Protein AF-A0A711LQS5-F1 (afdb_monomer)

Structure (mmCIF, N/CA/C/O backbone):
data_AF-A0A711LQS5-F1
#
_entry.id   AF-A0A711LQS5-F1
#
loop_
_atom_site.group_PDB
_atom_site.id
_atom_site.type_symbol
_atom_site.label_atom_id
_atom_site.label_alt_id
_atom_site.label_comp_id
_atom_site.label_asym_id
_atom_site.label_entity_id
_atom_site.label_seq_id
_atom_site.pdbx_PDB_ins_code
_atom_site.Cartn_x
_atom_site.Cartn_y
_atom_site.Cartn_z
_atom_site.occupancy
_atom_site.B_iso_or_equiv
_atom_site.auth_seq_id
_atom_site.auth_comp_id
_atom_site.auth_asym_id
_atom_site.auth_atom_id
_atom_site.pdbx_PDB_model_num
ATOM 1 N N . LYS A 1 1 ? -12.357 -0.931 16.632 1.00 89.25 1 LYS A N 1
ATOM 2 C CA . LYS A 1 1 ? -13.167 0.292 16.848 1.00 89.25 1 LYS A CA 1
ATOM 3 C C . LYS A 1 1 ? -13.710 0.348 18.277 1.00 89.25 1 LYS A C 1
ATOM 5 O O . LYS A 1 1 ? -13.154 1.105 19.051 1.00 89.25 1 LYS A O 1
ATOM 10 N N . ILE A 1 2 ? -14.659 -0.522 18.651 1.00 95.25 2 ILE A N 1
ATOM 11 C CA . ILE A 1 2 ? -15.346 -0.504 19.964 1.00 95.25 2 ILE A CA 1
ATOM 12 C C . ILE A 1 2 ? -14.383 -0.429 21.162 1.00 95.25 2 ILE A C 1
ATOM 14 O O . ILE A 1 2 ? -14.521 0.461 21.989 1.00 95.25 2 ILE A O 1
ATOM 18 N N . ALA A 1 3 ? -13.372 -1.304 21.227 1.00 97.25 3 ALA A N 1
ATOM 19 C CA . ALA A 1 3 ? -12.414 -1.305 22.338 1.00 97.25 3 ALA A CA 1
ATOM 20 C C . ALA A 1 3 ? -11.617 0.012 22.473 1.00 97.25 3 ALA A C 1
ATOM 22 O O . ALA A 1 3 ? -11.307 0.426 23.584 1.00 97.25 3 ALA A O 1
ATOM 23 N N . LEU A 1 4 ? -11.310 0.687 21.356 1.00 97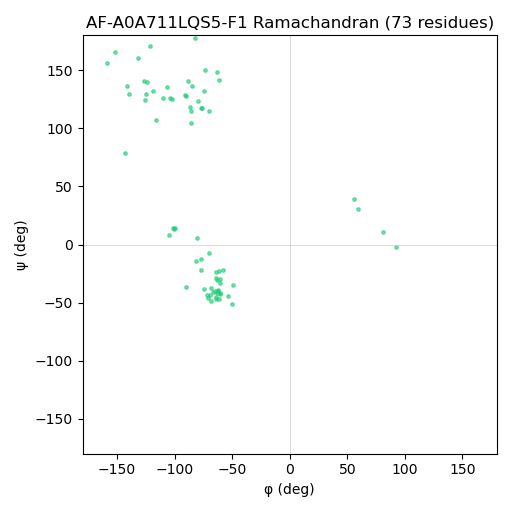.25 4 LEU A N 1
ATOM 24 C CA . LEU A 1 4 ? -10.606 1.978 21.367 1.00 97.25 4 LEU A CA 1
ATOM 25 C C . LEU A 1 4 ? -11.524 3.091 21.882 1.00 97.25 4 LEU A C 1
ATOM 27 O O . LEU A 1 4 ? -11.118 3.884 22.724 1.00 97.25 4 LEU A O 1
ATOM 31 N N . GLU A 1 5 ? -12.776 3.108 21.425 1.00 97.38 5 GLU A N 1
ATOM 32 C CA . GLU A 1 5 ? -13.771 4.097 21.854 1.00 97.38 5 GLU A CA 1
ATOM 33 C C . GLU A 1 5 ? -14.109 3.949 23.344 1.00 97.38 5 GLU A C 1
ATOM 35 O O . GLU A 1 5 ? -14.190 4.944 24.058 1.00 97.38 5 GLU A O 1
ATOM 40 N N . GLN A 1 6 ? -14.218 2.714 23.846 1.00 97.94 6 GLN A N 1
ATOM 41 C CA . GLN A 1 6 ? -14.402 2.435 25.277 1.00 97.94 6 GLN A CA 1
ATOM 42 C C . GLN A 1 6 ? -13.207 2.879 26.130 1.00 97.94 6 GLN A C 1
ATOM 44 O O . GLN A 1 6 ? -13.389 3.244 27.288 1.00 97.94 6 GLN A O 1
ATOM 49 N N . ALA A 1 7 ? -12.001 2.891 25.559 1.00 97.94 7 ALA A N 1
ATOM 50 C CA . ALA A 1 7 ? -10.803 3.429 26.198 1.00 97.94 7 ALA A CA 1
ATOM 51 C C . ALA A 1 7 ? -10.697 4.969 26.103 1.00 97.94 7 ALA A C 1
ATOM 53 O O . ALA A 1 7 ? -9.681 5.533 26.501 1.00 97.94 7 ALA A O 1
ATOM 54 N N . GLY A 1 8 ? -11.716 5.658 25.571 1.00 97.94 8 GLY A N 1
ATOM 55 C CA . GLY A 1 8 ? -11.738 7.118 25.426 1.00 97.94 8 GLY A CA 1
ATOM 56 C C . GLY A 1 8 ? -10.985 7.648 24.202 1.00 97.94 8 GLY A C 1
ATOM 57 O O . GLY A 1 8 ? -10.774 8.855 24.093 1.00 97.94 8 GLY A O 1
ATOM 58 N N . LEU A 1 9 ? -10.579 6.778 23.270 1.00 97.94 9 LEU A N 1
ATOM 59 C CA . LEU A 1 9 ? -9.910 7.179 22.033 1.00 97.94 9 LEU A CA 1
ATOM 60 C C . LEU A 1 9 ? -10.933 7.436 20.924 1.00 97.94 9 LEU A C 1
ATOM 62 O O . LEU A 1 9 ? -11.747 6.574 20.588 1.00 97.94 9 LEU A O 1
ATOM 66 N N . LEU A 1 10 ? -10.840 8.606 20.293 1.00 97.56 10 LEU A N 1
ATOM 67 C CA . LEU A 1 10 ? -11.647 8.939 19.124 1.00 97.56 10 LEU A CA 1
ATOM 68 C C . LEU A 1 10 ? -11.111 8.218 17.879 1.00 97.56 10 LEU A C 1
ATOM 70 O O . LEU A 1 10 ? -9.994 8.472 17.427 1.00 97.56 10 LEU A O 1
ATOM 74 N N . VAL A 1 11 ? -11.927 7.347 17.282 1.00 95.88 11 VAL A N 1
ATOM 75 C CA . VAL A 1 11 ? -11.598 6.693 16.008 1.00 95.88 11 VAL A CA 1
ATOM 76 C C . VAL A 1 11 ? -12.013 7.599 14.849 1.00 95.88 11 VAL A C 1
ATOM 78 O O . VAL A 1 11 ? -13.193 7.693 14.524 1.00 95.88 11 VAL A O 1
ATOM 81 N N . LEU A 1 12 ? -11.037 8.248 14.209 1.00 95.69 12 LEU A N 1
ATOM 82 C CA . LEU A 1 12 ? -11.287 9.203 13.119 1.00 95.69 12 LEU A CA 1
ATOM 83 C C . LEU A 1 12 ? -11.689 8.535 11.799 1.00 95.69 12 LEU A C 1
ATOM 85 O O . LEU A 1 12 ? -12.532 9.053 11.072 1.00 95.69 12 LEU A O 1
ATOM 89 N N . ALA A 1 13 ? -11.077 7.397 11.467 1.00 93.81 13 ALA A N 1
ATOM 90 C CA . ALA A 1 13 ? -11.342 6.683 10.225 1.00 93.81 13 ALA A CA 1
ATOM 91 C C . ALA A 1 13 ? -10.930 5.210 10.320 1.00 93.81 13 ALA A C 1
ATOM 93 O O . ALA A 1 13 ? -10.051 4.840 11.098 1.00 93.81 13 ALA A O 1
ATOM 94 N N . ILE A 1 14 ? -11.544 4.382 9.476 1.00 93.56 14 ILE A N 1
ATOM 95 C CA . ILE A 1 14 ? -11.122 3.009 9.189 1.00 93.56 14 ILE A CA 1
ATOM 96 C C . ILE A 1 14 ? -10.939 2.931 7.675 1.00 93.56 14 ILE A C 1
ATOM 98 O O . ILE A 1 14 ? -11.816 3.363 6.929 1.00 93.56 14 ILE A O 1
ATOM 102 N N . ARG A 1 15 ? -9.792 2.426 7.223 1.00 93.88 15 ARG A N 1
ATOM 103 C CA . ARG A 1 15 ? -9.441 2.313 5.803 1.00 93.88 15 ARG A CA 1
ATOM 104 C C . ARG A 1 15 ? -9.108 0.860 5.485 1.00 93.88 15 ARG A C 1
ATOM 106 O O . ARG A 1 15 ? -8.440 0.204 6.281 1.00 93.88 15 ARG A O 1
ATOM 113 N N . THR A 1 16 ? -9.554 0.382 4.328 1.00 94.50 16 THR A N 1
ATOM 114 C CA . THR 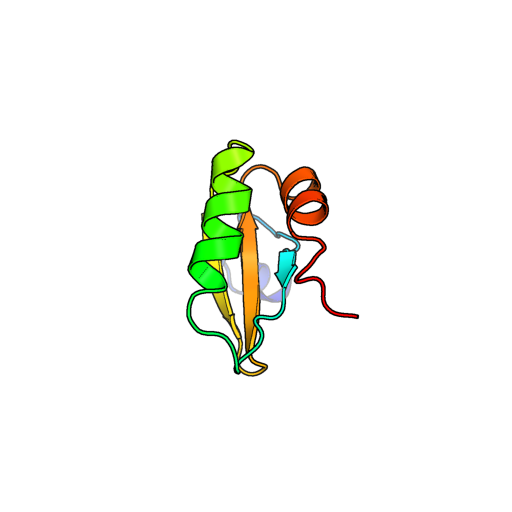A 1 16 ? -9.115 -0.907 3.784 1.00 94.50 16 THR A CA 1
ATOM 115 C C . THR A 1 16 ? -7.825 -0.665 3.009 1.00 94.50 16 THR A C 1
ATOM 117 O O . THR A 1 16 ? -7.870 0.066 2.021 1.00 94.50 16 THR A O 1
ATOM 120 N N . PRO A 1 17 ? -6.679 -1.213 3.439 1.00 95.56 17 PRO A N 1
ATOM 121 C CA . PRO A 1 17 ? -5.431 -0.969 2.739 1.00 95.56 17 PRO A CA 1
ATOM 122 C C . PRO A 1 17 ? -5.376 -1.731 1.415 1.00 95.56 17 PRO A C 1
ATOM 124 O O . PRO A 1 17 ? -5.893 -2.844 1.285 1.00 95.56 17 PRO A O 1
ATOM 127 N N . LEU A 1 18 ? -4.661 -1.155 0.455 1.00 96.75 18 LEU A N 1
ATOM 128 C CA . LEU A 1 18 ? -4.212 -1.856 -0.730 1.00 96.75 18 LEU A CA 1
ATOM 129 C C . LEU A 1 18 ? -2.967 -2.676 -0.383 1.00 96.75 18 LEU A C 1
ATOM 131 O O . LEU A 1 18 ? -1.965 -2.133 0.081 1.00 96.75 18 LEU A O 1
ATOM 135 N N . ILE A 1 19 ? -3.025 -3.980 -0.633 1.00 97.25 19 ILE A N 1
ATOM 136 C CA . ILE A 1 19 ? -1.944 -4.910 -0.302 1.00 97.25 19 ILE A CA 1
ATOM 137 C C . ILE A 1 19 ? -1.271 -5.396 -1.586 1.00 97.25 19 ILE A C 1
ATOM 139 O O . ILE A 1 19 ? -1.933 -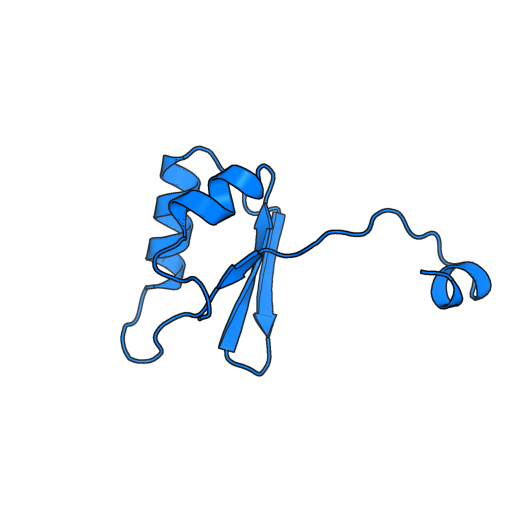5.908 -2.496 1.00 97.25 19 ILE A O 1
ATOM 143 N N . ARG A 1 20 ? 0.050 -5.239 -1.669 1.00 96.88 20 ARG A N 1
ATOM 144 C CA . ARG A 1 20 ? 0.888 -5.644 -2.804 1.00 96.88 20 ARG A CA 1
ATOM 145 C C . ARG A 1 20 ? 2.103 -6.424 -2.324 1.00 96.88 20 ARG A C 1
ATOM 147 O O . ARG A 1 20 ? 2.468 -6.342 -1.159 1.00 96.88 20 ARG A O 1
ATOM 154 N N . LYS A 1 21 ? 2.744 -7.196 -3.198 1.00 94.75 21 LYS A N 1
ATOM 155 C CA . LYS A 1 21 ? 3.964 -7.938 -2.861 1.00 94.75 21 LYS A CA 1
ATOM 156 C C . LYS A 1 21 ? 5.072 -7.610 -3.844 1.00 94.75 21 LYS A C 1
ATOM 158 O O . LYS A 1 21 ? 4.906 -7.774 -5.049 1.00 94.75 21 LYS A O 1
ATOM 163 N N . LEU A 1 22 ? 6.199 -7.161 -3.301 1.00 90.81 22 LEU A N 1
ATOM 164 C CA . LEU A 1 22 ? 7.412 -6.904 -4.066 1.00 90.81 22 LEU A CA 1
ATOM 165 C C . LEU A 1 22 ? 8.212 -8.207 -4.206 1.00 90.81 22 LEU A C 1
ATOM 167 O O . LEU A 1 22 ? 8.385 -8.959 -3.240 1.00 90.81 22 LEU A O 1
ATOM 171 N N . LYS A 1 23 ? 8.717 -8.472 -5.406 1.00 84.25 23 LYS A N 1
ATOM 172 C CA . LYS A 1 23 ? 9.659 -9.540 -5.723 1.00 84.25 23 LYS A CA 1
ATOM 173 C C . LYS A 1 23 ? 11.009 -9.197 -5.109 1.00 84.25 23 LYS A C 1
ATOM 175 O O . LYS A 1 23 ? 11.677 -8.252 -5.512 1.00 84.25 23 LYS A O 1
ATOM 180 N N . GLN A 1 24 ? 11.424 -10.014 -4.151 1.00 77.81 24 GLN A N 1
ATOM 181 C CA . GLN A 1 24 ? 12.668 -9.815 -3.404 1.00 77.81 24 GLN A CA 1
ATOM 182 C C . GLN A 1 24 ? 13.927 -9.909 -4.285 1.00 77.81 24 GLN A C 1
ATOM 184 O O . GLN A 1 24 ? 14.957 -9.342 -3.947 1.00 77.81 24 GLN A O 1
ATOM 189 N N . GLU A 1 25 ? 13.843 -10.594 -5.428 1.00 83.12 25 GLU A N 1
ATOM 190 C CA . GLU A 1 25 ? 14.978 -10.817 -6.335 1.00 83.12 25 GLU A CA 1
ATOM 191 C C . GLU A 1 25 ? 15.268 -9.630 -7.266 1.00 83.12 25 GLU A C 1
ATOM 193 O O . GLU A 1 25 ? 16.332 -9.580 -7.881 1.00 83.12 25 GLU A O 1
ATOM 198 N N . LYS A 1 26 ? 14.341 -8.666 -7.382 1.00 84.25 26 LYS A N 1
ATOM 199 C CA . LYS A 1 26 ? 14.483 -7.513 -8.274 1.00 84.25 26 LYS A CA 1
ATOM 200 C C . LYS A 1 26 ? 14.548 -6.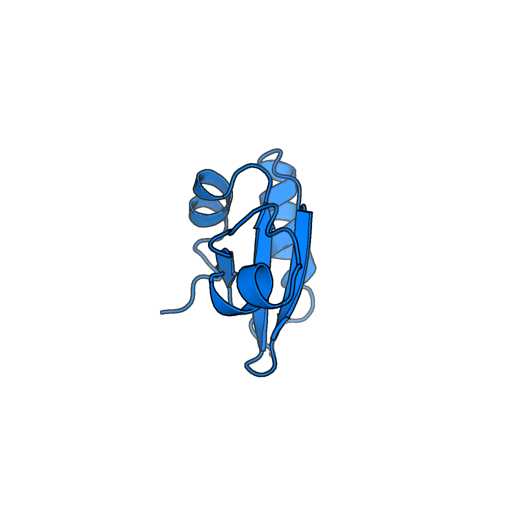213 -7.461 1.00 84.25 26 LYS A C 1
ATOM 202 O O . LYS A 1 26 ? 13.520 -5.762 -6.950 1.00 84.25 26 LYS A O 1
ATOM 207 N N . PRO A 1 27 ? 15.719 -5.562 -7.352 1.00 87.25 27 PRO A N 1
ATOM 208 C CA . PRO A 1 27 ? 15.794 -4.252 -6.722 1.00 87.25 27 PRO A CA 1
ATOM 209 C C . PRO A 1 27 ? 14.985 -3.220 -7.520 1.00 87.25 27 PRO A C 1
ATOM 211 O O . PRO A 1 27 ? 14.892 -3.287 -8.745 1.00 87.25 27 PRO A O 1
ATOM 214 N N . GLY A 1 28 ? 14.419 -2.240 -6.816 1.00 91.38 28 GLY A N 1
ATOM 215 C CA . GLY A 1 28 ? 13.735 -1.099 -7.430 1.00 91.38 28 GLY A CA 1
ATOM 216 C C . GLY A 1 28 ? 12.228 -1.254 -7.641 1.00 91.38 28 GLY A C 1
ATOM 217 O O . GLY A 1 28 ? 11.595 -0.279 -8.035 1.00 91.38 28 GLY A O 1
ATOM 218 N N . GLU A 1 29 ? 11.612 -2.397 -7.319 1.00 91.94 29 GLU A N 1
ATOM 219 C CA . GLU A 1 29 ? 10.162 -2.564 -7.529 1.00 91.94 29 GLU A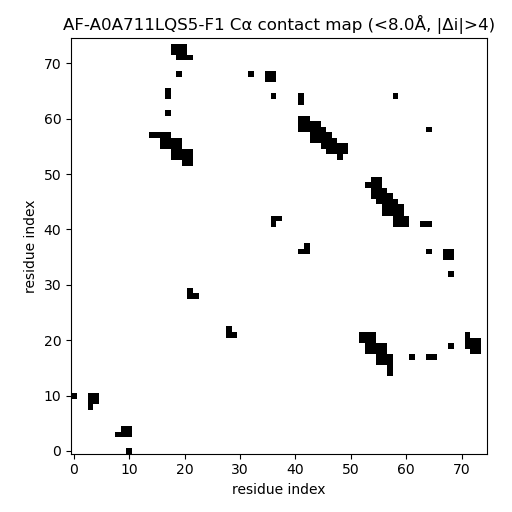 CA 1
ATOM 220 C C . GLU A 1 29 ? 9.297 -1.566 -6.741 1.00 91.94 29 GLU A C 1
ATOM 222 O O . GLU A 1 29 ? 8.241 -1.167 -7.226 1.00 91.94 29 GLU A O 1
ATOM 227 N N . LEU A 1 30 ? 9.752 -1.097 -5.570 1.00 93.38 30 LEU A N 1
ATOM 228 C CA . LEU A 1 30 ? 9.071 -0.012 -4.852 1.00 93.38 30 LEU A CA 1
ATOM 229 C C . LEU A 1 30 ? 9.052 1.292 -5.673 1.00 93.38 30 LEU A C 1
ATOM 231 O O . LEU A 1 30 ? 8.055 2.008 -5.692 1.00 93.38 30 LEU A O 1
ATOM 235 N N . GLY A 1 31 ? 10.145 1.593 -6.376 1.00 95.06 31 GLY A N 1
ATOM 236 C CA . GLY A 1 31 ? 10.203 2.732 -7.289 1.00 95.06 31 GLY A CA 1
ATOM 237 C C . GLY A 1 31 ? 9.309 2.527 -8.512 1.00 95.06 31 GLY A C 1
ATOM 238 O O . GLY A 1 31 ? 8.644 3.461 -8.948 1.00 95.06 31 GLY A O 1
ATOM 239 N N . GLU A 1 32 ? 9.235 1.300 -9.035 1.00 95.94 32 GLU A N 1
ATOM 240 C CA . GLU A 1 32 ? 8.370 0.972 -10.175 1.00 95.94 32 GLU A CA 1
ATOM 241 C C . GLU A 1 32 ? 6.888 1.155 -9.842 1.00 95.94 32 GLU A C 1
ATOM 243 O O . GLU A 1 32 ? 6.175 1.801 -10.611 1.00 95.94 32 GLU A O 1
ATOM 248 N N . ILE A 1 33 ? 6.430 0.653 -8.690 1.00 96.62 33 ILE A N 1
ATOM 249 C CA . ILE A 1 33 ? 5.038 0.835 -8.266 1.00 96.62 33 ILE A CA 1
ATOM 250 C C . ILE A 1 33 ? 4.731 2.307 -7.961 1.00 96.62 33 ILE A C 1
ATOM 252 O O . ILE A 1 33 ? 3.687 2.806 -8.378 1.00 96.62 33 ILE A O 1
ATOM 256 N N . ALA A 1 34 ? 5.647 3.032 -7.307 1.00 97.31 34 ALA A N 1
ATOM 257 C CA . ALA A 1 34 ? 5.474 4.458 -7.030 1.00 97.31 34 ALA A CA 1
ATOM 258 C C . ALA A 1 34 ? 5.384 5.285 -8.322 1.00 97.31 34 ALA A C 1
ATOM 260 O O . ALA A 1 34 ? 4.534 6.166 -8.427 1.00 97.31 34 ALA A O 1
ATOM 261 N N . ARG A 1 35 ? 6.203 4.961 -9.332 1.00 98.31 35 ARG A N 1
ATOM 262 C CA . ARG A 1 35 ? 6.136 5.588 -10.658 1.00 98.31 35 ARG A CA 1
ATOM 263 C C . ARG A 1 35 ? 4.785 5.340 -11.326 1.00 98.31 35 ARG A C 1
ATOM 265 O O . ARG A 1 35 ? 4.185 6.289 -11.810 1.00 98.31 35 ARG A O 1
ATOM 272 N N . VAL A 1 36 ? 4.288 4.101 -11.318 1.00 98.38 36 VAL A N 1
ATOM 273 C CA . VAL A 1 36 ? 2.974 3.769 -11.902 1.00 98.38 36 VAL A CA 1
ATOM 274 C C . VAL A 1 36 ? 1.846 4.545 -11.216 1.00 98.38 36 VAL A C 1
ATOM 276 O O . VAL A 1 36 ? 0.958 5.0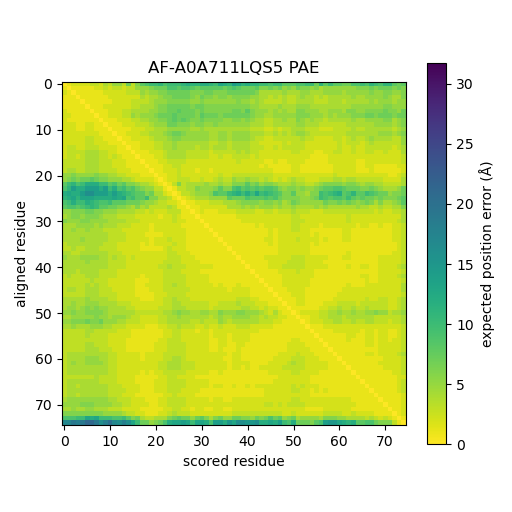57 -11.895 1.00 98.38 36 VAL A O 1
ATOM 279 N N . LEU A 1 37 ? 1.878 4.676 -9.887 1.00 98.50 37 LEU A N 1
ATOM 280 C CA . LEU A 1 37 ? 0.898 5.484 -9.154 1.00 98.50 37 LEU A CA 1
ATOM 281 C C . LEU A 1 37 ? 0.991 6.970 -9.536 1.00 98.50 37 LEU A C 1
ATOM 283 O O . LEU A 1 37 ? -0.030 7.586 -9.840 1.00 98.50 37 LEU A O 1
ATOM 287 N N . ALA A 1 38 ? 2.206 7.520 -9.604 1.00 98.56 38 ALA A N 1
ATOM 288 C CA . ALA A 1 38 ? 2.439 8.914 -9.979 1.00 98.56 38 ALA A CA 1
ATOM 289 C C . ALA A 1 38 ? 1.993 9.225 -11.420 1.00 98.56 38 ALA A C 1
ATOM 291 O O . ALA A 1 38 ? 1.343 10.239 -11.653 1.00 98.56 38 ALA A O 1
ATOM 292 N N . GLU A 1 39 ? 2.261 8.331 -12.378 1.00 98.62 39 GLU A N 1
ATOM 293 C CA . GLU A 1 39 ? 1.809 8.454 -13.776 1.00 98.62 39 GLU A CA 1
ATOM 294 C C . GLU A 1 39 ? 0.280 8.482 -13.910 1.00 98.62 39 GLU A C 1
ATOM 296 O O . GLU A 1 39 ? -0.249 9.017 -14.881 1.00 98.62 39 GLU A O 1
ATOM 301 N N . ASN A 1 40 ? -0.434 7.949 -12.915 1.00 98.44 40 ASN A N 1
ATOM 302 C CA . ASN A 1 40 ? -1.893 7.964 -12.838 1.00 98.44 40 ASN A CA 1
ATOM 303 C C . ASN A 1 40 ? -2.438 9.053 -11.892 1.00 98.4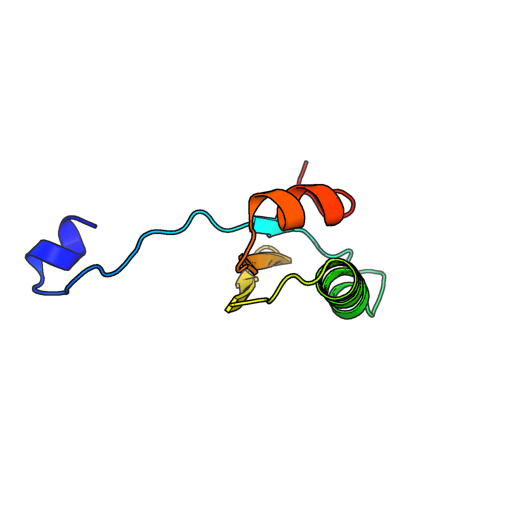4 40 ASN A C 1
ATOM 305 O O . ASN A 1 40 ? -3.626 9.035 -11.574 1.00 98.44 40 ASN A O 1
ATOM 309 N N . ASN A 1 41 ? -1.602 10.012 -11.470 1.00 98.38 41 ASN A N 1
ATOM 310 C CA . ASN A 1 41 ? -1.947 11.099 -10.542 1.00 98.38 41 ASN A CA 1
ATOM 311 C C . ASN A 1 41 ? -2.525 10.614 -9.200 1.00 98.38 41 ASN A C 1
ATOM 313 O O . ASN A 1 41 ? -3.457 11.215 -8.670 1.00 98.38 41 ASN A O 1
ATOM 317 N N . ILE A 1 42 ? -1.986 9.519 -8.661 1.00 98.62 42 ILE A N 1
ATOM 318 C CA . ILE A 1 42 ? -2.393 8.962 -7.366 1.00 98.62 42 ILE A CA 1
ATOM 319 C C . ILE A 1 42 ? -1.337 9.305 -6.317 1.00 98.62 42 ILE A C 1
ATOM 321 O O . ILE A 1 42 ? -0.163 8.958 -6.475 1.00 98.62 42 ILE A O 1
ATOM 325 N N . ASN A 1 43 ? -1.758 9.921 -5.214 1.00 98.38 43 ASN A N 1
ATOM 326 C CA . ASN A 1 43 ? -0.886 10.181 -4.075 1.00 98.38 43 ASN A CA 1
ATOM 327 C C . ASN A 1 43 ? -0.891 9.003 -3.097 1.00 98.38 43 ASN A C 1
ATOM 329 O O . ASN A 1 43 ? -1.928 8.421 -2.772 1.00 98.38 43 ASN A O 1
ATOM 333 N N . ILE A 1 44 ? 0.288 8.695 -2.562 1.00 98.06 44 ILE A N 1
ATOM 334 C CA . ILE A 1 44 ? 0.452 7.750 -1.458 1.00 98.06 44 ILE A CA 1
ATOM 335 C C . ILE A 1 44 ? 0.264 8.519 -0.148 1.00 98.06 44 ILE A C 1
ATOM 337 O O . ILE A 1 44 ? 1.036 9.424 0.159 1.00 98.06 44 ILE A O 1
ATOM 341 N N . LEU A 1 45 ? -0.751 8.148 0.633 1.00 97.94 45 LEU A N 1
ATOM 342 C CA . LEU A 1 45 ? -1.027 8.737 1.948 1.00 97.94 45 LEU A CA 1
ATOM 343 C C . LEU A 1 45 ? -0.309 7.979 3.067 1.00 97.94 45 LEU A C 1
ATOM 345 O O . LEU A 1 45 ? 0.139 8.575 4.042 1.00 97.94 45 LEU A O 1
ATOM 349 N N . VAL A 1 46 ? -0.213 6.655 2.931 1.00 97.38 46 VAL A N 1
ATOM 350 C CA . VAL A 1 46 ? 0.499 5.772 3.860 1.00 97.38 46 VAL A CA 1
ATOM 351 C C . VAL A 1 46 ? 1.217 4.702 3.056 1.00 97.38 46 VAL A C 1
ATOM 353 O O . VAL A 1 46 ? 0.624 4.108 2.155 1.00 97.38 46 VAL A O 1
ATOM 356 N N . GLN A 1 47 ? 2.468 4.429 3.418 1.00 97.12 47 GLN A N 1
ATOM 357 C CA . GLN A 1 47 ? 3.226 3.295 2.913 1.00 97.12 47 GLN A CA 1
ATOM 358 C C . GLN A 1 47 ? 4.029 2.669 4.044 1.00 97.12 47 GLN A C 1
ATOM 360 O O . GLN A 1 47 ? 4.752 3.358 4.760 1.00 97.12 47 GLN A O 1
ATOM 365 N N . TYR A 1 48 ? 3.916 1.356 4.187 1.00 95.69 48 TYR A N 1
ATOM 366 C CA . TYR A 1 48 ? 4.846 0.565 4.982 1.00 95.69 48 TYR A CA 1
ATOM 367 C C . TYR A 1 48 ? 4.916 -0.859 4.428 1.00 95.69 48 TYR A C 1
ATOM 369 O O . TYR A 1 48 ? 4.079 -1.255 3.617 1.00 95.69 48 TYR A O 1
ATOM 377 N N . SER A 1 49 ? 5.922 -1.621 4.845 1.00 92.62 49 SER A N 1
ATOM 378 C CA . SER A 1 49 ? 5.986 -3.059 4.584 1.00 92.62 49 SER A CA 1
ATOM 379 C C . SER A 1 49 ? 5.702 -3.814 5.875 1.00 92.62 49 SER A C 1
ATOM 381 O O . SER A 1 49 ? 6.223 -3.441 6.927 1.00 92.62 49 SER A O 1
ATOM 383 N N . ASP A 1 50 ? 4.875 -4.853 5.814 1.00 93.19 50 ASP A N 1
ATOM 384 C CA . ASP A 1 50 ? 4.636 -5.725 6.962 1.00 93.19 50 ASP A CA 1
ATOM 385 C C . ASP A 1 50 ? 5.738 -6.794 7.119 1.00 93.19 50 ASP A C 1
ATOM 387 O O . ASP A 1 50 ? 6.658 -6.918 6.305 1.00 93.19 50 ASP A O 1
ATOM 391 N N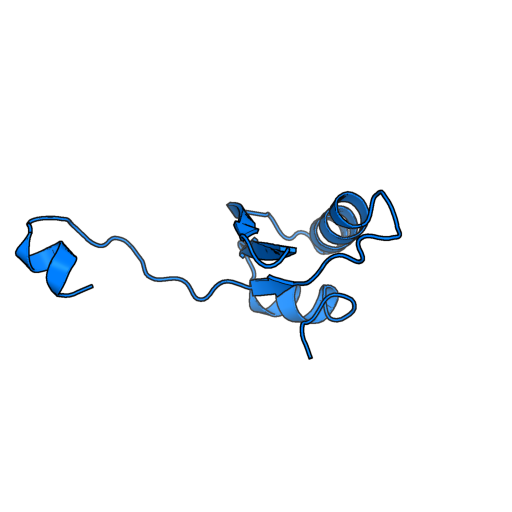 . HIS A 1 51 ? 5.635 -7.607 8.171 1.00 90.69 51 HIS A N 1
ATOM 392 C CA . HIS A 1 51 ? 6.588 -8.689 8.444 1.00 90.69 51 HIS A CA 1
ATOM 393 C C . HIS A 1 51 ? 6.514 -9.866 7.451 1.00 90.69 51 HIS A C 1
ATOM 395 O O . HIS A 1 51 ? 7.356 -10.759 7.504 1.00 90.69 51 HIS A O 1
ATOM 401 N N . ALA A 1 52 ? 5.533 -9.883 6.546 1.00 90.44 52 ALA A N 1
ATOM 402 C CA . ALA A 1 52 ? 5.372 -10.883 5.495 1.00 90.44 52 ALA A CA 1
ATOM 403 C C . ALA A 1 52 ? 5.857 -10.374 4.121 1.00 90.44 52 ALA A C 1
ATOM 405 O O . ALA A 1 52 ? 5.575 -10.997 3.090 1.00 90.44 52 ALA A O 1
ATOM 406 N N . ASN A 1 53 ? 6.608 -9.264 4.101 1.00 87.88 53 ASN A N 1
ATOM 407 C CA . ASN A 1 53 ? 7.086 -8.583 2.896 1.00 87.88 53 ASN A CA 1
ATOM 408 C C . ASN A 1 53 ? 5.947 -8.112 1.975 1.00 87.88 53 ASN A C 1
ATOM 410 O O . ASN A 1 53 ? 6.107 -8.060 0.750 1.00 87.88 53 ASN A O 1
ATOM 414 N N . GLN A 1 54 ? 4.791 -7.785 2.551 1.00 93.56 54 GLN A N 1
ATOM 415 C CA . GLN A 1 54 ? 3.689 -7.155 1.840 1.00 93.56 54 GLN A CA 1
ATOM 416 C C . GLN A 1 54 ? 3.843 -5.643 1.943 1.00 93.56 54 GLN A C 1
ATOM 418 O O . GLN A 1 54 ? 4.001 -5.091 3.029 1.00 93.56 54 GLN A O 1
ATOM 423 N N . LEU A 1 55 ? 3.791 -4.978 0.799 1.00 95.94 55 LEU A N 1
ATOM 424 C CA . LEU A 1 55 ? 3.680 -3.538 0.700 1.00 95.94 55 LEU A CA 1
ATOM 425 C C . LEU A 1 55 ? 2.228 -3.140 0.983 1.00 95.94 55 LEU A C 1
ATOM 427 O O . LEU A 1 55 ? 1.318 -3.513 0.239 1.00 95.94 55 LEU A O 1
ATOM 431 N N . ILE A 1 56 ? 2.031 -2.375 2.050 1.00 97.44 56 ILE A N 1
ATOM 432 C CA . ILE A 1 56 ? 0.739 -1.856 2.483 1.00 97.44 56 ILE A CA 1
ATOM 433 C C . ILE A 1 56 ? 0.637 -0.391 2.071 1.00 97.44 56 ILE A C 1
ATOM 435 O O . ILE A 1 56 ? 1.507 0.414 2.410 1.00 97.44 56 ILE A O 1
ATOM 439 N N . LEU A 1 57 ? -0.427 -0.051 1.344 1.00 97.88 57 LEU A N 1
ATOM 440 C CA . LEU A 1 57 ? -0.669 1.287 0.817 1.00 97.88 57 LEU A CA 1
ATOM 441 C C . LEU A 1 57 ? -2.055 1.799 1.221 1.00 97.88 57 LEU A C 1
ATOM 443 O O . LEU A 1 57 ? -3.042 1.064 1.185 1.00 97.88 57 LEU A O 1
ATOM 447 N N . ILE A 1 58 ? -2.127 3.087 1.545 1.00 97.94 58 ILE A N 1
ATOM 448 C CA . ILE A 1 58 ? -3.363 3.876 1.486 1.00 97.94 58 ILE A CA 1
ATOM 449 C C . ILE A 1 58 ? -3.112 4.989 0.482 1.00 97.94 58 ILE A C 1
ATOM 451 O O . ILE A 1 58 ? -2.079 5.660 0.557 1.00 97.94 58 ILE A O 1
ATOM 455 N N . THR A 1 59 ? -4.046 5.193 -0.437 1.00 97.94 59 THR A N 1
ATOM 456 C CA . THR A 1 59 ? -3.940 6.223 -1.467 1.00 97.94 59 THR A CA 1
ATOM 457 C C . THR A 1 59 ? -5.107 7.198 -1.388 1.00 97.94 59 THR A C 1
ATOM 459 O O . THR A 1 59 ? -6.065 7.004 -0.635 1.00 97.94 59 THR A O 1
ATOM 462 N N . ASP A 1 60 ? -5.026 8.285 -2.143 1.00 97.69 60 ASP A N 1
ATOM 463 C CA . ASP A 1 60 ? -6.165 9.179 -2.356 1.00 97.69 60 ASP A CA 1
ATOM 464 C C . ASP A 1 60 ? -7.188 8.619 -3.365 1.00 97.69 60 ASP A C 1
ATOM 466 O O . ASP A 1 60 ? -8.321 9.099 -3.411 1.00 97.69 60 ASP A O 1
ATOM 470 N N . ASN A 1 61 ? -6.835 7.565 -4.113 1.00 97.69 61 ASN A N 1
ATOM 471 C CA . ASN A 1 61 ? -7.721 6.858 -5.036 1.00 97.69 61 ASN A CA 1
ATOM 472 C C . ASN A 1 61 ? -7.456 5.342 -5.048 1.00 97.69 61 ASN A C 1
ATOM 474 O O . ASN A 1 61 ? -6.848 4.792 -5.972 1.00 97.69 61 ASN A O 1
ATOM 478 N N . ASP A 1 62 ? -7.974 4.652 -4.030 1.00 96.00 62 ASP A N 1
ATOM 479 C CA . ASP A 1 62 ? -7.697 3.228 -3.800 1.00 96.00 62 ASP A CA 1
ATOM 480 C C . ASP A 1 62 ? -8.204 2.320 -4.936 1.00 96.00 62 ASP A C 1
ATOM 482 O O . ASP A 1 62 ? -7.587 1.300 -5.242 1.00 96.00 62 ASP A O 1
ATOM 486 N N . SER A 1 63 ? -9.295 2.700 -5.611 1.00 96.19 63 SER A N 1
ATOM 487 C CA . SER A 1 63 ? -9.867 1.907 -6.713 1.00 96.19 63 SER A CA 1
ATOM 488 C C . SER A 1 63 ? -8.984 1.936 -7.963 1.00 96.19 63 SER A C 1
ATOM 490 O O . SER A 1 63 ? -8.702 0.889 -8.557 1.00 96.19 63 SER A O 1
ATOM 492 N N . MET A 1 64 ? -8.503 3.123 -8.352 1.00 98.06 64 MET A N 1
ATOM 493 C CA . MET A 1 64 ? -7.568 3.239 -9.471 1.00 98.06 64 MET A CA 1
ATOM 494 C C . MET A 1 64 ? -6.213 2.634 -9.102 1.00 98.06 64 MET A C 1
ATOM 496 O O . MET A 1 64 ? -5.675 1.846 -9.878 1.00 98.06 64 MET A O 1
ATOM 500 N N . ALA A 1 65 ? -5.708 2.915 -7.894 1.00 98.12 65 ALA A N 1
ATOM 501 C CA . ALA A 1 65 ? -4.468 2.339 -7.383 1.00 98.12 65 ALA A CA 1
ATOM 502 C C . ALA A 1 65 ? -4.490 0.810 -7.450 1.00 98.12 65 ALA A C 1
ATOM 504 O O . ALA A 1 65 ? -3.532 0.199 -7.924 1.00 98.12 65 ALA A O 1
ATOM 505 N N . ALA A 1 66 ? -5.599 0.179 -7.054 1.00 97.62 66 ALA A N 1
ATOM 506 C CA . ALA A 1 66 ? -5.742 -1.267 -7.134 1.00 97.62 66 ALA A CA 1
ATOM 507 C C . ALA A 1 66 ? -5.627 -1.791 -8.571 1.00 97.62 66 ALA A C 1
ATOM 509 O O . ALA A 1 66 ? -4.936 -2.786 -8.798 1.00 97.62 66 ALA A O 1
ATOM 510 N N . SER A 1 67 ? -6.251 -1.098 -9.523 1.00 97.94 67 SER A N 1
ATOM 511 C CA . SER A 1 67 ? -6.282 -1.482 -10.935 1.00 97.94 67 SER A CA 1
ATOM 512 C C . SER A 1 67 ? -4.906 -1.360 -11.594 1.00 97.94 67 SER A C 1
ATOM 514 O O . SER A 1 67 ? -4.429 -2.306 -12.218 1.00 97.94 67 SER A O 1
ATOM 516 N N . VAL A 1 68 ? -4.223 -0.227 -11.410 1.00 98.19 68 VAL A N 1
ATOM 517 C CA . VAL A 1 68 ? -2.939 0.051 -12.083 1.00 98.19 68 VAL A CA 1
ATOM 518 C C . VAL A 1 68 ? -1.762 -0.696 -11.453 1.00 98.19 68 VAL A C 1
ATOM 520 O O . VAL A 1 68 ? -0.756 -0.946 -12.110 1.00 98.19 68 VAL A O 1
ATOM 523 N N . THR A 1 69 ? -1.893 -1.118 -10.192 1.00 97.50 69 THR A N 1
ATOM 524 C CA . THR A 1 69 ? -0.873 -1.911 -9.482 1.00 97.50 69 THR A CA 1
ATOM 525 C C . THR A 1 69 ? -1.175 -3.412 -9.453 1.00 97.50 69 THR A C 1
ATOM 527 O O . THR A 1 69 ? -0.546 -4.156 -8.698 1.00 97.50 69 THR A O 1
ATOM 530 N N . LEU A 1 70 ? -2.110 -3.887 -10.284 1.00 97.06 70 LEU A N 1
ATOM 531 C CA . LEU A 1 70 ? -2.441 -5.308 -10.418 1.00 97.06 70 LEU A CA 1
ATOM 532 C C . LEU A 1 70 ? -1.218 -6.233 -10.620 1.00 97.06 70 LEU A C 1
ATOM 534 O O . LEU A 1 70 ? -1.234 -7.325 -10.053 1.00 97.06 70 LEU A O 1
ATOM 538 N N . PRO A 1 71 ? -0.131 -5.834 -11.321 1.00 95.12 71 PRO A N 1
ATOM 539 C CA . PRO A 1 71 ? 1.064 -6.675 -11.453 1.00 95.12 71 PRO A CA 1
ATOM 540 C C . PRO A 1 71 ? 1.729 -7.086 -10.129 1.00 95.12 71 PRO A C 1
ATOM 542 O O . PRO A 1 71 ? 2.439 -8.090 -10.101 1.00 95.12 71 PRO A O 1
ATOM 545 N N . TRP A 1 72 ? 1.493 -6.340 -9.043 1.00 95.56 72 TRP A N 1
ATOM 546 C CA . TRP A 1 72 ? 1.997 -6.642 -7.697 1.00 95.56 72 TRP A CA 1
ATOM 547 C C . TRP A 1 72 ? 0.916 -7.206 -6.764 1.00 95.56 72 TRP A C 1
ATOM 549 O O . TRP A 1 72 ? 1.141 -7.300 -5.555 1.00 95.56 72 TRP A O 1
ATOM 559 N N . ALA A 1 73 ? -0.278 -7.527 -7.270 1.00 95.19 73 ALA A N 1
ATOM 560 C CA . ALA A 1 73 ? -1.347 -8.086 -6.450 1.00 95.19 73 ALA A CA 1
ATOM 561 C C . ALA A 1 73 ? -0.935 -9.432 -5.836 1.00 95.19 73 ALA A C 1
ATOM 563 O O . ALA A 1 73 ? -0.272 -10.255 -6.471 1.00 95.19 73 ALA A O 1
ATOM 564 N N . ILE A 1 74 ? -1.339 -9.650 -4.584 1.00 88.75 74 ILE A N 1
ATOM 565 C CA . ILE A 1 74 ? -1.194 -10.949 -3.927 1.00 88.75 74 ILE A CA 1
ATOM 566 C C . ILE A 1 74 ? -2.256 -11.886 -4.510 1.00 88.75 74 ILE A C 1
ATOM 568 O O . ILE A 1 74 ? -3.408 -11.479 -4.664 1.00 88.75 74 ILE A O 1
ATOM 572 N N . LYS A 1 75 ? -1.835 -13.095 -4.890 1.00 71.31 75 LYS A N 1
ATOM 573 C CA . LYS A 1 75 ? -2.723 -14.162 -5.365 1.00 71.31 75 LYS A CA 1
ATOM 574 C C . LYS A 1 75 ? -3.485 -14.805 -4.217 1.00 71.31 75 LYS A C 1
ATOM 576 O O . LYS A 1 75 ? -2.870 -14.949 -3.136 1.00 71.31 75 LYS A O 1
#

Organism: Salmonella typhimurium (NCBI:txid90371)

pLDDT: mean 94.79, std 4.94, range [71.31, 98.62]

Mean predicted aligned error: 3.15 Å

Secondary structure (DSSP, 8-state):
-HHHHHTT---------EEEE--TTSTTHHHHHHHHHHHTTPPEEEEEE-TTSEEEEEES-HHHHHHHTGGGB--

Solvent-accessible surface area (backbone atoms only — not comparable to full-atom values): 4722 Å² total; per-residue (Å²): 109,69,73,47,47,76,72,72,42,85,81,89,79,86,82,86,66,50,65,29,45,66,63,87,90,48,86,60,51,71,57,52,54,52,48,56,34,50,78,68,76,41,52,79,76,41,79,50,68,51,98,82,55,32,40,38,32,40,50,81,43,58,72,60,49,53,63,77,46,47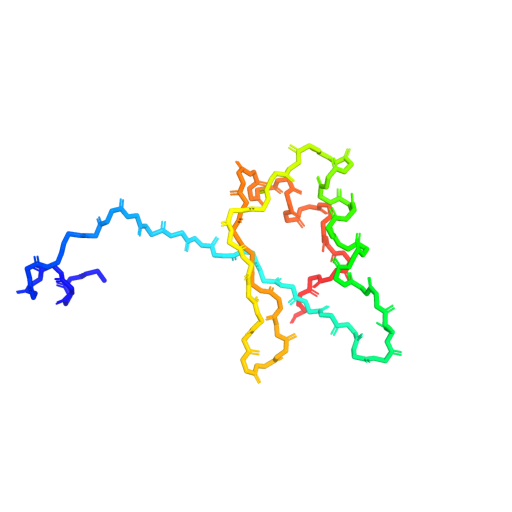,93,30,48,70,129

Radius of gyration: 14.59 Å; Cα contacts (8 Å, |Δi|>4): 86; chains: 1; bounding box: 31×25×40 Å

Foldseek 3Di:
DVVCVVVVHDDPDDDDWDKFADDPVDPCVVVVLVVLCVVVVKDWPDWDADPVRIITTDIPCVPVSCVSRVVGHDD

InterPro domains:
  IPR045865 ACT-like domain [SSF55021] (17-54)

Sequence (75 aa):
KIALEQAGLLVLAIRTPLIRKLKQEKPGELGEIARVLAENNINILVQYSDHANQLILITDNDSMAASVTLPWAIK

Nearest PDB structures (foldseek):
  2zho-assembly1_B  TM=8.040E-01  e=1.733E-01  Thermus thermophilus
  3ab4-assembly2_G  TM=6.510E-01  e=4.727E-02  Corynebacterium glutamicum
  1sc6-assembly1_C  TM=5.898E-01  e=1.174E-01  Escherichia coli
  2qmw-assembly1_B-2  TM=6.490E-01  e=4.592E-01  Staphylococcus aureus subsp. aureus Mu50
  3c1m-assembly1_A  TM=6.627E-01  e=7.722E-01  Methanocaldococcus jannaschii